Protein AF-A0A383DFS6-F1 (afdb_monomer)

Mean predicted aligned error: 9.57 Å

Secondary structure (DSSP, 8-state):
------S-TTHHHHHHHTTS-HHHHHHHHHHHHHHHTTTSSSS-HHHHHHHHHHHHHHHHHHHHHHTT-

Foldseek 3Di:
DPPPPPPPVPPPLV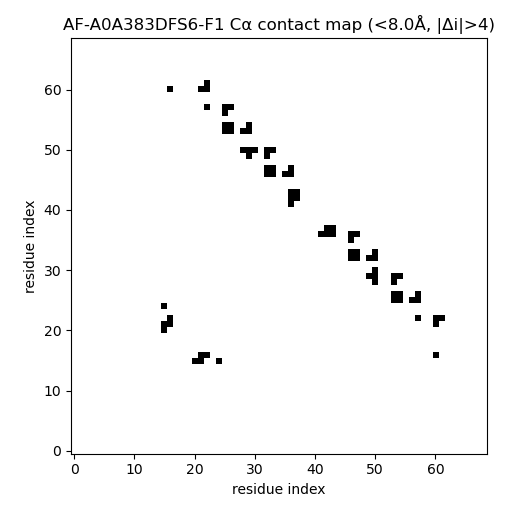VLLPPVCNLVVLVVLLVVLVVCQC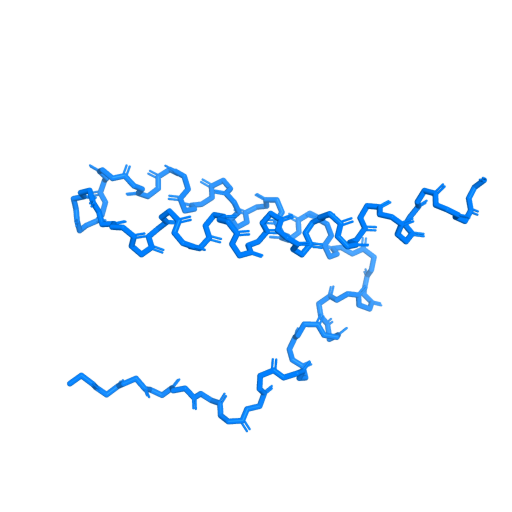PPPGNDCVSVVSNVVSVVSNVVSVCVVPVVD

Nearest PDB structures (foldseek):
  6snr-assembly1_A  TM=7.185E-01  e=3.852E+00  Staphylococcus aureus
  3k9a-assembly1_A  TM=7.755E-01  e=6.945E+00  Human immunodeficiency virus 1

Radius of gyration: 13.93 Å; Cα contacts (8 Å, |Δi|>4): 39; chains: 1; bounding box: 43×15×32 Å

Structure (mmCIF, N/CA/C/O backbone):
data_AF-A0A383DFS6-F1
#
_entry.id   AF-A0A383DFS6-F1
#
loop_
_atom_site.group_PDB
_atom_site.id
_atom_site.type_symbol
_atom_site.label_atom_id
_atom_site.label_alt_id
_atom_site.label_comp_id
_atom_site.label_asym_id
_atom_site.label_entity_id
_atom_site.label_seq_id
_atom_site.pdbx_PDB_ins_code
_atom_site.Cartn_x
_atom_site.Cartn_y
_atom_site.Cartn_z
_atom_site.occupancy
_atom_site.B_iso_or_equiv
_atom_site.auth_seq_id
_atom_site.auth_comp_id
_atom_site.auth_asym_id
_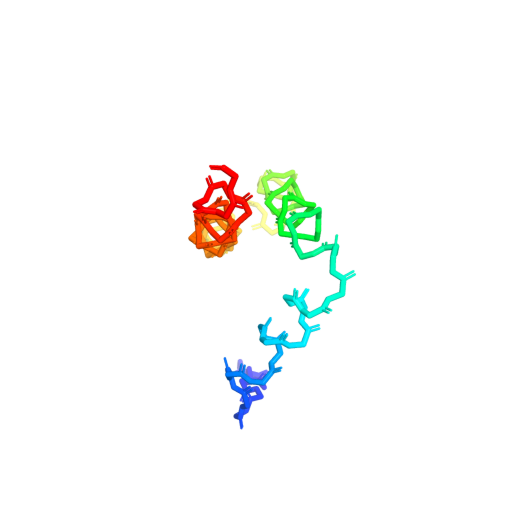atom_site.auth_atom_id
_atom_site.pdbx_PDB_model_num
ATOM 1 N N . TYR A 1 1 ? -23.893 -2.378 0.900 1.00 38.91 1 TYR A N 1
ATOM 2 C CA . TYR A 1 1 ? -22.445 -2.301 0.611 1.00 38.91 1 TYR A CA 1
ATOM 3 C C . TYR A 1 1 ? -22.312 -2.120 -0.895 1.00 38.91 1 TYR A C 1
ATOM 5 O O . TYR A 1 1 ? -22.122 -3.085 -1.621 1.00 38.91 1 TYR A O 1
ATOM 13 N N . GLU A 1 2 ? -22.511 -0.898 -1.383 1.00 36.91 2 GLU A N 1
ATOM 14 C CA . GLU A 1 2 ? -22.344 -0.586 -2.805 1.00 36.91 2 GLU A CA 1
ATOM 15 C C . GLU A 1 2 ? -20.857 -0.379 -3.077 1.00 36.91 2 GLU A C 1
ATOM 17 O O . GLU A 1 2 ? -20.316 0.722 -3.013 1.00 36.91 2 GLU A O 1
ATOM 22 N N . GLN A 1 3 ? -20.147 -1.486 -3.281 1.00 43.03 3 GLN A N 1
ATOM 23 C CA . GLN A 1 3 ? -18.821 -1.414 -3.864 1.00 43.03 3 GLN A CA 1
ATOM 24 C C . GLN A 1 3 ? -18.994 -1.283 -5.368 1.00 43.03 3 GLN A C 1
ATOM 26 O O . GLN A 1 3 ? -19.222 -2.272 -6.062 1.00 43.03 3 GLN A O 1
ATOM 31 N N . HIS A 1 4 ? -18.815 -0.062 -5.862 1.00 41.22 4 HIS A N 1
ATOM 32 C CA . HIS A 1 4 ? -18.398 0.172 -7.235 1.00 41.22 4 HIS A CA 1
ATOM 33 C C . HIS A 1 4 ? -17.019 -0.470 -7.434 1.00 41.22 4 HIS A C 1
ATOM 35 O O . HIS A 1 4 ? -15.973 0.175 -7.369 1.00 41.22 4 HIS A O 1
ATOM 41 N N . TYR A 1 5 ? -17.002 -1.786 -7.632 1.00 40.53 5 TYR A N 1
ATOM 42 C CA . TYR A 1 5 ? -15.913 -2.432 -8.335 1.00 40.53 5 TYR A CA 1
ATOM 43 C C . TYR A 1 5 ? -16.028 -1.951 -9.771 1.00 40.53 5 TYR A C 1
ATOM 45 O O . TYR A 1 5 ? -16.775 -2.519 -10.557 1.00 40.53 5 TYR A O 1
ATOM 53 N N . ALA A 1 6 ? -15.333 -0.855 -10.077 1.00 44.41 6 ALA A N 1
ATOM 54 C CA . ALA A 1 6 ? -15.112 -0.432 -11.444 1.00 44.41 6 ALA A CA 1
ATOM 55 C C . ALA A 1 6 ? -14.605 -1.652 -12.224 1.00 44.41 6 ALA A C 1
ATOM 57 O O . ALA A 1 6 ? -13.522 -2.186 -11.957 1.00 44.41 6 ALA A O 1
ATOM 58 N N . THR A 1 7 ? -15.456 -2.136 -13.122 1.00 40.62 7 THR A N 1
ATOM 59 C CA . THR A 1 7 ? -15.260 -3.258 -14.037 1.00 40.62 7 THR A CA 1
ATOM 60 C C . THR A 1 7 ? -14.223 -2.866 -15.094 1.00 40.62 7 THR A C 1
ATOM 62 O O . THR A 1 7 ? -14.525 -2.734 -16.269 1.00 40.62 7 THR A O 1
ATOM 65 N N . GLY A 1 8 ? -12.996 -2.596 -14.649 1.00 42.62 8 GLY A N 1
ATOM 66 C CA . GLY A 1 8 ? -11.884 -2.105 -15.469 1.00 42.62 8 GLY A CA 1
ATOM 67 C C . GLY A 1 8 ? -10.524 -2.429 -14.849 1.00 42.62 8 GLY A C 1
ATOM 68 O O . GLY A 1 8 ? -9.548 -1.722 -15.070 1.00 42.62 8 GLY A O 1
ATOM 69 N N . LYS A 1 9 ? -10.469 -3.491 -14.032 1.00 43.88 9 LYS A N 1
ATOM 70 C CA . LYS A 1 9 ? -9.383 -3.853 -13.096 1.00 43.88 9 LYS A CA 1
ATOM 71 C C . LYS A 1 9 ? -7.991 -4.089 -13.707 1.00 43.88 9 LYS A C 1
ATOM 73 O O . LYS A 1 9 ? -7.074 -4.384 -12.951 1.00 43.88 9 LYS A O 1
ATOM 78 N N . ILE A 1 10 ? -7.832 -3.962 -15.021 1.00 46.72 10 ILE A N 1
ATOM 79 C CA . ILE A 1 10 ? -6.551 -4.136 -15.716 1.00 46.72 10 ILE A CA 1
ATOM 80 C C . ILE A 1 10 ? -5.982 -2.778 -16.178 1.00 46.72 10 ILE A C 1
ATOM 82 O O . ILE A 1 10 ? -4.779 -2.569 -16.064 1.00 46.72 10 ILE A O 1
ATOM 86 N N . GLN A 1 11 ? -6.824 -1.799 -16.541 1.00 46.22 11 GLN A N 1
ATOM 87 C CA . GLN A 1 11 ? -6.367 -0.543 -17.162 1.00 46.22 11 GLN A CA 1
ATOM 88 C C . GLN A 1 11 ? -5.701 0.466 -16.211 1.00 46.22 11 GLN A C 1
ATOM 90 O O . GLN A 1 11 ? -4.922 1.295 -16.665 1.00 46.22 11 GLN A O 1
ATOM 95 N N . SER A 1 12 ? -5.971 0.438 -14.900 1.00 52.66 12 SER A N 1
ATOM 96 C CA . SER A 1 12 ? -5.393 1.444 -13.983 1.00 52.66 12 SER A CA 1
ATOM 97 C C . SER A 1 12 ? -3.987 1.098 -13.494 1.00 52.66 12 SER A C 1
ATOM 99 O O . SER A 1 12 ? -3.225 2.000 -13.164 1.00 52.66 12 SER A O 1
ATOM 101 N N . THR A 1 13 ? -3.629 -0.186 -13.436 1.00 51.81 13 THR A N 1
ATOM 102 C CA . THR A 1 13 ? -2.269 -0.609 -13.067 1.00 51.81 13 THR A CA 1
ATOM 103 C C . THR A 1 13 ? -1.296 -0.269 -14.187 1.00 51.81 13 THR A C 1
ATOM 105 O O . THR A 1 13 ? -0.276 0.346 -13.919 1.00 51.81 13 THR A O 1
ATOM 108 N N . GLU A 1 14 ? -1.659 -0.566 -15.437 1.00 51.62 14 GLU A N 1
ATOM 109 C CA . GLU A 1 14 ? -0.874 -0.241 -16.638 1.00 51.62 14 GLU A CA 1
ATOM 110 C C . GLU A 1 14 ? -0.598 1.266 -16.764 1.00 51.62 14 GLU A C 1
ATOM 112 O O . GLU A 1 14 ? 0.543 1.665 -16.966 1.00 51.62 14 GLU A O 1
ATOM 117 N N . PHE A 1 15 ? -1.596 2.114 -16.492 1.00 50.00 15 PHE A N 1
ATOM 118 C CA . PHE A 1 15 ? -1.434 3.575 -16.526 1.00 50.00 15 PHE A CA 1
ATOM 119 C C . PHE A 1 15 ? -0.517 4.139 -15.425 1.00 50.00 15 PHE A C 1
ATOM 121 O O . PHE A 1 15 ? 0.104 5.182 -15.607 1.00 50.00 15 PHE A O 1
ATOM 128 N N . ILE A 1 16 ? -0.430 3.478 -14.264 1.00 55.16 16 ILE A N 1
ATOM 129 C CA . ILE A 1 16 ? 0.454 3.891 -13.156 1.00 55.16 16 ILE A CA 1
ATOM 130 C C . ILE A 1 16 ? 1.906 3.455 -13.416 1.00 55.16 16 ILE A C 1
ATOM 132 O O . ILE A 1 16 ? 2.843 4.103 -12.945 1.00 55.16 16 ILE A O 1
ATOM 136 N N . LEU A 1 17 ? 2.094 2.361 -14.156 1.00 55.03 17 LEU A N 1
ATOM 137 C CA . LEU A 1 17 ? 3.402 1.803 -14.499 1.00 55.03 17 LEU A CA 1
ATOM 138 C C . LEU A 1 17 ? 4.137 2.654 -15.556 1.00 55.03 17 LEU A C 1
ATOM 140 O O . LEU A 1 17 ? 5.361 2.731 -15.519 1.00 55.03 17 LEU A O 1
ATOM 144 N N . ASP A 1 18 ? 3.403 3.349 -16.428 1.00 52.62 18 ASP A N 1
ATOM 145 C CA . ASP A 1 18 ? 3.922 3.956 -17.666 1.00 52.62 18 ASP A CA 1
ATOM 146 C C . ASP A 1 18 ? 4.668 5.303 -17.503 1.00 52.62 18 ASP A C 1
ATOM 148 O O . ASP A 1 18 ? 5.212 5.843 -18.458 1.00 52.62 18 ASP A O 1
ATOM 152 N N . SER A 1 19 ? 4.723 5.892 -16.301 1.00 52.19 19 SER A N 1
ATOM 153 C CA . SER A 1 19 ? 5.241 7.270 -16.111 1.00 52.19 19 SER A CA 1
ATOM 154 C C . SER A 1 19 ? 6.556 7.398 -15.325 1.00 52.19 19 SER A C 1
ATOM 156 O O . SER A 1 19 ? 6.871 8.485 -14.850 1.00 52.19 19 SER A O 1
ATOM 158 N N . GLY A 1 20 ? 7.309 6.316 -15.090 1.00 58.44 20 GLY A N 1
ATOM 159 C CA . GLY A 1 20 ? 8.572 6.381 -14.321 1.00 58.44 20 GLY A CA 1
ATOM 160 C C . GLY A 1 20 ? 8.416 6.721 -12.823 1.00 58.44 20 GLY A C 1
ATOM 161 O O . GLY A 1 20 ? 9.399 6.904 -12.111 1.00 58.44 20 GLY A O 1
ATOM 162 N N . HIS A 1 21 ? 7.177 6.781 -12.319 1.00 65.56 21 HIS A N 1
ATOM 163 C CA . HIS A 1 21 ? 6.838 7.070 -10.917 1.00 65.56 21 HIS A CA 1
ATOM 164 C C . HIS A 1 21 ? 6.047 5.937 -10.230 1.00 65.56 21 HIS A C 1
ATOM 166 O O . HIS A 1 21 ? 5.600 6.087 -9.087 1.00 65.56 21 HIS A O 1
ATOM 172 N N . GLY A 1 22 ? 5.882 4.788 -10.897 1.00 75.00 22 GLY A N 1
ATOM 173 C CA . GLY A 1 22 ? 5.057 3.672 -10.424 1.00 75.00 22 GLY A CA 1
ATOM 174 C C . GLY A 1 22 ? 5.529 3.072 -9.096 1.00 75.00 22 GLY A C 1
ATOM 175 O O . GLY A 1 22 ? 4.707 2.768 -8.224 1.00 75.00 22 GLY A O 1
ATOM 176 N N . LEU A 1 23 ? 6.848 2.965 -8.884 1.00 81.56 23 LEU A N 1
ATOM 177 C CA . LEU A 1 23 ? 7.403 2.433 -7.636 1.00 81.56 23 LEU A CA 1
ATOM 178 C C . LEU A 1 2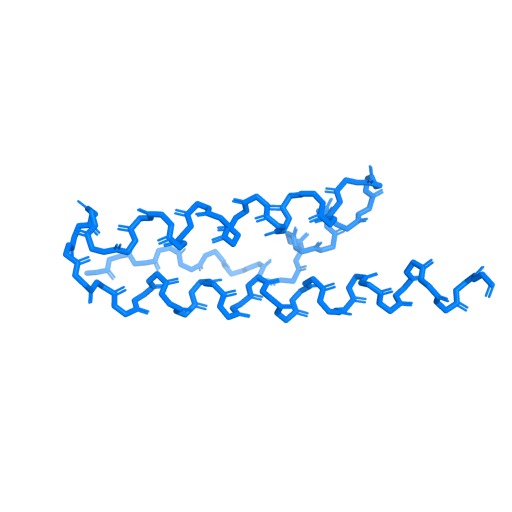3 ? 7.146 3.384 -6.461 1.00 81.56 23 LEU A C 1
ATOM 180 O O . LEU A 1 23 ? 6.628 2.959 -5.428 1.00 81.56 23 LEU A O 1
ATOM 184 N N . GLY A 1 24 ? 7.408 4.682 -6.640 1.00 83.56 24 GLY A N 1
ATOM 185 C CA . GLY A 1 24 ? 7.138 5.704 -5.624 1.00 83.56 24 GLY A CA 1
ATOM 186 C C . GLY A 1 24 ? 5.661 5.754 -5.220 1.00 83.56 24 GLY A C 1
ATOM 187 O O . GLY A 1 24 ? 5.339 5.771 -4.030 1.00 83.56 24 GLY A O 1
ATOM 188 N N . PHE A 1 25 ? 4.751 5.679 -6.195 1.00 85.50 25 PHE A N 1
ATOM 189 C CA . PHE A 1 25 ? 3.311 5.596 -5.939 1.00 85.50 25 PHE A CA 1
ATOM 190 C C . PHE A 1 25 ? 2.931 4.353 -5.117 1.00 85.50 25 PHE A C 1
ATOM 192 O O . PHE A 1 25 ? 2.139 4.426 -4.169 1.00 85.50 25 PHE A O 1
ATOM 199 N N . THR A 1 26 ? 3.503 3.204 -5.472 1.00 89.62 26 THR A N 1
ATOM 200 C CA . THR A 1 26 ? 3.213 1.921 -4.828 1.00 89.62 26 THR A CA 1
ATOM 201 C C . THR A 1 26 ? 3.709 1.904 -3.381 1.00 89.62 26 THR A C 1
ATOM 203 O O . THR A 1 26 ? 2.947 1.580 -2.466 1.00 89.62 26 THR A O 1
ATOM 206 N N . ILE A 1 27 ? 4.946 2.353 -3.150 1.00 90.81 27 ILE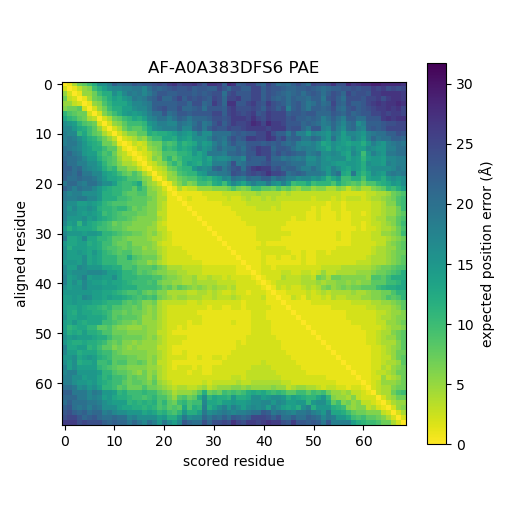 A N 1
ATOM 207 C CA . ILE A 1 27 ? 5.545 2.487 -1.815 1.00 90.81 27 ILE A CA 1
ATOM 208 C C . ILE A 1 27 ? 4.768 3.495 -0.956 1.00 90.81 27 ILE A C 1
ATOM 210 O O . ILE A 1 27 ? 4.463 3.212 0.206 1.00 90.81 27 ILE A O 1
ATOM 214 N N . GLY A 1 28 ? 4.358 4.634 -1.522 1.00 92.31 28 GLY A N 1
ATOM 215 C CA . GLY A 1 28 ? 3.536 5.619 -0.815 1.00 92.31 28 GLY A CA 1
ATOM 216 C C . GLY A 1 28 ? 2.198 5.042 -0.337 1.00 92.31 28 GLY A C 1
ATOM 217 O O . GLY A 1 28 ? 1.753 5.319 0.779 1.00 92.31 28 GLY A O 1
ATOM 218 N N . ASN A 1 29 ? 1.571 4.171 -1.135 1.00 94.19 29 ASN A N 1
ATOM 219 C CA . ASN A 1 29 ? 0.352 3.482 -0.719 1.00 94.19 29 ASN A CA 1
ATOM 220 C C . ASN A 1 29 ? 0.604 2.449 0.384 1.00 94.19 29 ASN A C 1
ATOM 222 O O . ASN A 1 29 ? -0.193 2.390 1.321 1.00 94.19 29 ASN A O 1
ATOM 226 N N . ILE A 1 30 ? 1.698 1.685 0.319 1.00 95.62 30 ILE A N 1
ATOM 227 C CA . ILE A 1 30 ? 2.100 0.781 1.409 1.00 95.62 30 ILE A CA 1
ATOM 228 C C . ILE A 1 30 ? 2.207 1.567 2.719 1.00 95.62 30 ILE A C 1
ATOM 230 O O . ILE A 1 30 ? 1.553 1.206 3.697 1.00 95.62 30 ILE A O 1
ATOM 234 N N . LEU A 1 31 ? 2.935 2.689 2.723 1.00 96.69 31 LEU A N 1
ATOM 235 C CA . LEU A 1 31 ? 3.089 3.531 3.912 1.00 96.69 31 LEU A CA 1
ATOM 236 C C . LEU A 1 31 ? 1.740 4.054 4.422 1.00 96.69 31 LEU A C 1
ATOM 238 O O . LEU A 1 31 ? 1.447 3.947 5.612 1.00 96.69 31 LEU A O 1
ATOM 242 N N . LYS A 1 32 ? 0.889 4.558 3.521 1.00 95.50 32 LYS A N 1
ATOM 243 C CA . LYS A 1 32 ? -0.448 5.069 3.852 1.00 95.50 32 LYS A CA 1
ATOM 244 C C . LYS A 1 32 ? -1.304 4.028 4.578 1.00 95.50 32 LYS A C 1
ATOM 246 O O . LYS A 1 32 ? -1.913 4.350 5.596 1.00 95.50 32 LYS A O 1
ATOM 251 N N . TYR A 1 33 ? -1.386 2.799 4.062 1.00 96.69 33 TYR A N 1
ATOM 252 C CA . TYR A 1 33 ? -2.227 1.756 4.666 1.00 96.69 33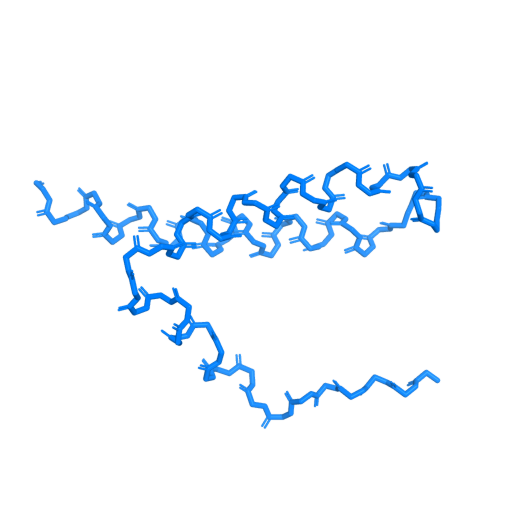 TYR A CA 1
ATOM 253 C C . TYR A 1 33 ? -1.608 1.175 5.941 1.00 96.69 33 TYR A C 1
ATOM 255 O O . TYR A 1 33 ? -2.339 0.932 6.898 1.00 96.69 33 TYR A O 1
ATOM 263 N N . SER A 1 34 ? -0.279 1.068 6.013 1.00 96.62 34 SER A N 1
ATOM 264 C CA . SER A 1 34 ? 0.424 0.713 7.251 1.00 96.62 34 SER A CA 1
ATOM 265 C C . SER A 1 34 ? 0.172 1.731 8.366 1.00 96.62 34 SER A C 1
ATOM 267 O O . SER A 1 34 ? -0.110 1.350 9.496 1.00 96.62 34 SER A O 1
ATOM 269 N N . GLN A 1 35 ? 0.209 3.031 8.055 1.00 96.31 35 GLN A N 1
ATOM 270 C CA . GLN A 1 35 ? -0.071 4.095 9.025 1.00 96.31 35 GLN A CA 1
ATOM 271 C C .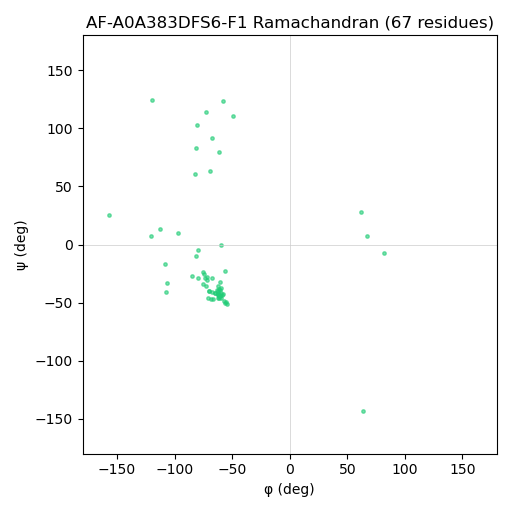 GLN A 1 35 ? -1.552 4.197 9.403 1.00 96.31 35 GLN A C 1
ATOM 273 O O . GLN A 1 35 ? -1.867 4.678 10.492 1.00 96.31 35 GLN A O 1
ATOM 278 N N . ARG A 1 36 ? -2.458 3.794 8.506 1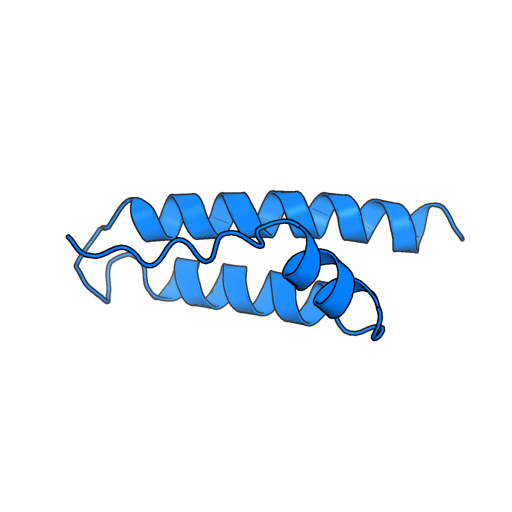.00 96.25 36 ARG A N 1
ATOM 279 C CA . ARG A 1 36 ? -3.906 3.807 8.739 1.00 96.25 36 ARG A CA 1
ATOM 280 C C . ARG A 1 36 ? -4.346 2.705 9.705 1.00 96.25 36 ARG A C 1
ATOM 282 O O . ARG A 1 36 ? -5.259 2.942 10.498 1.00 96.25 36 ARG A O 1
ATOM 289 N N . TYR A 1 37 ? -3.703 1.541 9.644 1.00 96.69 37 TYR A N 1
ATOM 290 C CA . TYR A 1 37 ? -4.036 0.386 10.471 1.00 96.69 37 TYR A CA 1
ATOM 291 C C . TYR A 1 37 ? -3.942 0.727 11.965 1.00 96.69 37 TYR A C 1
ATOM 293 O O . TYR A 1 37 ? -2.921 1.215 12.444 1.00 96.69 37 TYR A O 1
ATOM 301 N N . GLY A 1 38 ? -5.031 0.517 12.704 1.00 93.25 38 GLY A N 1
ATOM 302 C CA . GLY A 1 38 ? -5.134 0.889 14.118 1.00 93.25 38 GLY A CA 1
ATOM 303 C C . GLY A 1 38 ? -5.482 2.362 14.371 1.00 93.25 38 GLY A C 1
ATOM 304 O O . GLY A 1 38 ? -5.766 2.715 15.511 1.00 93.25 38 GLY A O 1
ATOM 305 N N . LYS A 1 39 ? -5.513 3.220 13.338 1.00 93.12 39 LYS A N 1
ATOM 306 C CA . LYS A 1 39 ? -5.880 4.646 13.455 1.00 93.12 39 LYS A CA 1
ATOM 307 C C . LYS A 1 39 ? -7.247 4.972 12.866 1.00 93.12 39 LYS A C 1
ATOM 309 O O . LYS A 1 39 ? -7.990 5.754 13.449 1.00 93.12 39 LYS A O 1
ATOM 314 N N . LYS A 1 40 ? -7.589 4.397 11.710 1.00 86.38 40 LYS A N 1
ATOM 315 C CA . LYS A 1 40 ? -8.882 4.614 11.043 1.00 86.38 40 LYS A CA 1
ATOM 316 C C . LYS A 1 40 ? -9.613 3.290 10.901 1.00 86.38 40 LYS A C 1
ATOM 318 O O . LYS A 1 40 ? -9.092 2.367 10.289 1.00 86.38 40 LYS A O 1
ATOM 323 N N . ASP A 1 41 ? -10.834 3.236 11.423 1.00 90.56 41 ASP A N 1
ATOM 324 C CA . ASP A 1 41 ? -11.659 2.022 11.497 1.00 90.56 41 ASP A CA 1
ATOM 325 C C . ASP A 1 41 ? -11.020 0.900 12.346 1.00 90.56 41 ASP A C 1
ATOM 327 O O . ASP A 1 41 ? -11.268 -0.285 12.121 1.00 90.56 41 ASP A O 1
ATOM 331 N N . GLY A 1 42 ? -10.185 1.275 13.324 1.00 93.00 42 GLY A N 1
ATOM 332 C CA . GLY A 1 42 ? -9.493 0.353 14.225 1.00 93.00 42 GLY A CA 1
ATOM 333 C C . GLY A 1 42 ? -8.501 -0.565 13.506 1.00 93.00 42 GLY A C 1
ATOM 334 O O . GLY A 1 42 ? -7.827 -0.172 12.553 1.00 93.00 42 GLY A O 1
ATOM 335 N N . PHE A 1 43 ? -8.398 -1.812 13.963 1.00 93.19 43 PHE A N 1
ATOM 336 C CA . PHE A 1 43 ? -7.532 -2.837 13.369 1.00 93.19 43 PHE A CA 1
ATOM 337 C C . PHE A 1 43 ? -8.197 -3.509 12.159 1.00 93.19 43 PHE A C 1
ATOM 339 O O . PHE A 1 43 ? -8.455 -4.715 12.129 1.00 93.19 43 PHE A O 1
ATOM 346 N N . ASN A 1 44 ? -8.510 -2.709 11.140 1.00 93.94 44 ASN A N 1
ATOM 347 C CA . ASN A 1 44 ? -9.198 -3.182 9.949 1.00 93.94 44 ASN A CA 1
ATOM 348 C C . ASN A 1 44 ? -8.273 -4.026 9.055 1.00 93.94 44 ASN A C 1
ATOM 350 O O . ASN A 1 44 ? -7.347 -3.514 8.426 1.00 93.94 44 ASN A O 1
ATOM 354 N N . LYS A 1 45 ? -8.576 -5.323 8.910 1.00 94.69 45 LYS A N 1
ATOM 355 C CA . LYS A 1 45 ? -7.824 -6.254 8.041 1.00 94.69 45 LYS A CA 1
ATOM 356 C C . LYS A 1 45 ? -7.737 -5.794 6.579 1.00 94.69 45 LYS A C 1
ATOM 358 O O . LYS A 1 45 ? -6.815 -6.190 5.870 1.00 94.69 45 LYS A O 1
ATOM 363 N N . LYS A 1 46 ? -8.663 -4.944 6.113 1.00 94.44 46 LYS A N 1
ATOM 364 C CA . LYS A 1 46 ? -8.625 -4.372 4.757 1.00 94.44 46 LYS A CA 1
ATOM 365 C C . LYS A 1 46 ? -7.363 -3.545 4.508 1.00 94.44 46 LYS A C 1
ATOM 367 O O . LYS A 1 46 ? -6.876 -3.550 3.381 1.00 94.44 46 LYS A O 1
ATOM 372 N N . ASP A 1 47 ? -6.820 -2.885 5.530 1.00 95.81 47 ASP A N 1
ATOM 373 C CA . ASP A 1 47 ? -5.576 -2.125 5.393 1.00 95.81 47 ASP A CA 1
ATOM 374 C C . ASP A 1 47 ? -4.379 -3.065 5.197 1.00 95.81 47 ASP A C 1
ATOM 376 O O . ASP A 1 47 ? -3.570 -2.838 4.300 1.00 95.81 47 ASP A O 1
ATOM 380 N N . LEU A 1 48 ? -4.336 -4.194 5.917 1.00 96.81 48 LEU A N 1
ATOM 381 C CA . LEU A 1 48 ? -3.311 -5.229 5.721 1.00 96.81 48 LEU A CA 1
ATOM 382 C C . LEU A 1 48 ? -3.374 -5.839 4.314 1.00 96.81 48 LEU A C 1
ATOM 384 O O . LEU A 1 48 ? -2.351 -5.974 3.645 1.00 96.81 48 LEU A O 1
ATOM 388 N N . PHE A 1 49 ? -4.576 -6.146 3.812 1.00 96.38 49 PHE A N 1
ATOM 389 C CA . PHE A 1 49 ? -4.732 -6.635 2.438 1.00 96.38 49 PHE A CA 1
ATOM 390 C C . PHE A 1 49 ? -4.285 -5.609 1.396 1.00 96.38 49 PHE A C 1
ATOM 392 O O . PHE A 1 49 ? -3.719 -5.984 0.370 1.00 96.38 49 PHE A O 1
ATOM 399 N N . LYS A 1 50 ? -4.506 -4.313 1.646 1.00 94.31 50 LYS A N 1
ATOM 400 C CA . LYS A 1 50 ? -4.007 -3.250 0.770 1.00 94.31 50 LYS A CA 1
ATOM 401 C C . LYS A 1 50 ? -2.482 -3.167 0.799 1.00 94.31 50 LYS A C 1
ATOM 403 O O . LYS A 1 50 ? -1.897 -3.045 -0.271 1.00 94.31 50 LYS A O 1
ATOM 408 N N . VAL A 1 51 ? -1.845 -3.302 1.964 1.00 96.00 51 VAL A N 1
ATOM 409 C CA . VAL A 1 51 ? -0.376 -3.381 2.071 1.00 96.00 51 VAL A CA 1
ATOM 410 C C . VAL A 1 51 ? 0.172 -4.526 1.216 1.00 96.00 51 VAL A C 1
ATOM 412 O O . VAL A 1 51 ? 1.039 -4.289 0.380 1.00 96.00 51 VAL A O 1
ATOM 415 N N . ILE A 1 52 ? -0.382 -5.736 1.346 1.00 95.50 52 ILE A N 1
ATOM 416 C CA . ILE A 1 52 ? 0.045 -6.905 0.555 1.00 95.50 52 ILE A CA 1
ATOM 417 C C . ILE A 1 52 ? -0.173 -6.669 -0.944 1.00 95.50 52 ILE A C 1
ATOM 419 O O . ILE A 1 52 ? 0.710 -6.946 -1.752 1.00 95.50 52 ILE A O 1
ATOM 423 N N . HIS A 1 53 ? -1.331 -6.126 -1.322 1.00 92.62 53 HIS A N 1
ATOM 424 C CA . HIS A 1 53 ? -1.655 -5.839 -2.717 1.00 92.62 53 HIS A CA 1
ATOM 425 C C . HIS A 1 53 ? -0.619 -4.921 -3.377 1.00 92.62 53 HIS A C 1
ATOM 427 O O . HIS A 1 53 ? -0.114 -5.246 -4.449 1.00 92.62 53 HIS A O 1
ATOM 433 N N . TYR A 1 54 ? -0.264 -3.808 -2.728 1.00 92.12 54 TYR A N 1
ATOM 434 C CA . TYR A 1 54 ? 0.758 -2.906 -3.258 1.00 92.12 54 TYR A CA 1
ATOM 435 C C . TYR A 1 54 ? 2.169 -3.507 -3.161 1.00 92.12 54 TYR A C 1
ATOM 437 O O . TYR A 1 54 ? 2.976 -3.266 -4.048 1.00 92.12 54 TYR A O 1
ATOM 445 N N . ALA A 1 55 ? 2.470 -4.349 -2.168 1.00 93.06 55 ALA A N 1
ATOM 446 C CA . ALA A 1 55 ? 3.757 -5.047 -2.104 1.00 93.06 55 ALA A CA 1
ATOM 447 C C . ALA A 1 55 ? 3.979 -5.988 -3.305 1.00 93.06 55 ALA A C 1
ATOM 449 O O . ALA A 1 55 ? 5.068 -6.004 -3.871 1.00 93.06 55 ALA A O 1
ATOM 450 N N . ILE A 1 56 ? 2.946 -6.713 -3.751 1.00 90.62 56 ILE A N 1
ATOM 451 C CA . ILE A 1 56 ? 3.022 -7.566 -4.953 1.00 90.62 56 ILE A CA 1
ATOM 452 C C . ILE A 1 56 ? 3.312 -6.723 -6.204 1.00 90.62 56 ILE A C 1
ATOM 454 O O . ILE A 1 56 ? 4.154 -7.095 -7.019 1.00 90.62 56 ILE A O 1
ATOM 458 N N . ILE A 1 57 ? 2.659 -5.564 -6.334 1.00 87.38 57 ILE A N 1
ATO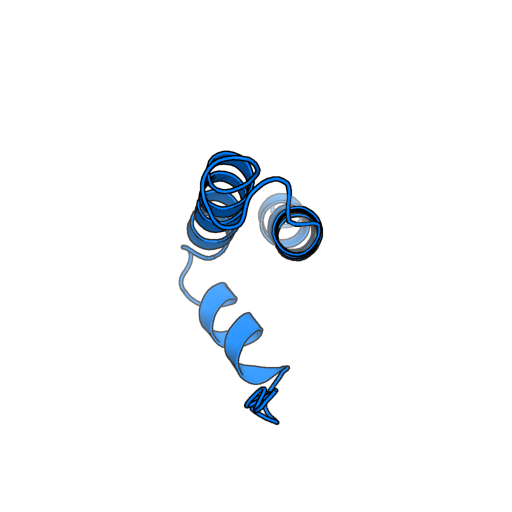M 459 C CA . ILE A 1 57 ? 2.894 -4.631 -7.446 1.00 87.38 57 ILE A CA 1
ATOM 460 C C . ILE A 1 57 ? 4.326 -4.073 -7.395 1.00 87.38 57 ILE A C 1
ATOM 462 O O . ILE A 1 57 ? 4.992 -4.007 -8.424 1.00 87.38 57 ILE A O 1
ATOM 466 N N . ALA A 1 58 ? 4.829 -3.726 -6.206 1.00 87.56 58 ALA A N 1
ATOM 467 C CA . ALA A 1 58 ? 6.192 -3.226 -6.027 1.00 87.56 58 ALA A CA 1
ATOM 468 C C . ALA A 1 58 ? 7.240 -4.274 -6.422 1.00 87.56 58 ALA A C 1
ATOM 470 O O . ALA A 1 58 ? 8.236 -3.932 -7.047 1.00 87.56 58 ALA A O 1
ATOM 471 N N . LEU A 1 59 ? 7.002 -5.550 -6.101 1.00 86.56 59 LEU A N 1
ATOM 472 C CA . LEU A 1 59 ? 7.881 -6.648 -6.506 1.00 86.56 59 LEU A CA 1
ATOM 473 C C . LEU A 1 59 ? 7.914 -6.831 -8.026 1.00 86.56 59 LEU A C 1
ATOM 475 O O . LEU A 1 59 ? 8.985 -7.052 -8.584 1.00 86.56 59 LEU A O 1
ATOM 479 N N . TYR A 1 60 ? 6.763 -6.728 -8.694 1.00 84.75 60 TYR A N 1
ATOM 480 C CA . TYR A 1 60 ? 6.697 -6.769 -10.156 1.00 84.75 60 TYR A CA 1
ATOM 481 C C . TYR A 1 60 ? 7.493 -5.616 -10.787 1.00 84.75 60 TYR A C 1
ATOM 483 O O . TYR A 1 60 ? 8.310 -5.837 -11.677 1.00 84.75 60 TYR A O 1
ATOM 491 N N . LEU A 1 61 ? 7.312 -4.403 -10.262 1.00 79.19 61 LEU A N 1
ATOM 492 C CA . LEU A 1 61 ? 8.035 -3.205 -10.691 1.00 79.19 61 LEU A CA 1
ATOM 493 C C . LEU A 1 61 ? 9.549 -3.301 -10.480 1.00 79.19 61 LEU A C 1
ATOM 495 O O . LEU A 1 61 ? 10.322 -2.966 -11.372 1.00 79.19 61 LEU A O 1
ATOM 499 N N . HIS A 1 62 ? 9.965 -3.796 -9.315 1.00 77.88 62 HIS A N 1
ATOM 500 C CA . HIS A 1 62 ? 11.373 -3.945 -8.966 1.00 77.88 62 HIS A CA 1
ATOM 501 C C . HIS A 1 62 ? 12.113 -4.872 -9.937 1.00 77.88 62 HIS A C 1
ATOM 503 O O . HIS A 1 62 ? 13.241 -4.578 -10.319 1.00 77.88 62 HIS A O 1
ATOM 509 N N . LYS A 1 63 ? 11.473 -5.965 -10.378 1.00 65.94 63 LYS A N 1
ATOM 510 C CA . LYS A 1 63 ? 12.054 -6.856 -11.392 1.00 65.94 63 LYS A CA 1
ATOM 511 C C . LYS A 1 63 ? 12.286 -6.136 -12.720 1.00 65.94 63 LYS A C 1
ATOM 513 O O . LYS A 1 63 ? 13.382 -6.216 -13.258 1.00 65.94 63 LYS A O 1
ATOM 518 N N . GLY A 1 64 ? 11.301 -5.375 -13.201 1.00 66.69 64 GLY A N 1
ATOM 519 C CA . GLY A 1 64 ? 11.415 -4.638 -14.464 1.00 66.69 64 GLY A CA 1
ATOM 520 C C . GLY A 1 64 ? 12.560 -3.616 -14.488 1.00 66.69 64 GLY A C 1
ATOM 521 O O . GLY A 1 64 ? 13.286 -3.541 -15.477 1.00 66.69 64 GLY A O 1
ATOM 522 N N . GLU A 1 65 ? 12.762 -2.867 -13.396 1.00 62.41 65 GLU A N 1
ATOM 523 C CA . GLU A 1 65 ? 13.817 -1.840 -13.289 1.00 62.41 65 GLU A CA 1
ATOM 524 C C . GLU A 1 65 ? 15.239 -2.408 -13.113 1.00 62.41 65 GLU A C 1
ATOM 526 O O . GLU A 1 65 ? 16.216 -1.727 -13.432 1.00 62.41 65 GLU A O 1
ATOM 531 N N . HIS A 1 66 ? 15.372 -3.626 -12.577 1.00 62.03 66 HIS A N 1
ATOM 532 C CA . HIS A 1 66 ? 16.668 -4.227 -12.241 1.00 62.03 66 HIS A CA 1
ATOM 533 C C . HIS A 1 66 ? 17.102 -5.370 -13.170 1.00 62.03 66 HIS A C 1
ATOM 535 O O . HIS A 1 66 ? 18.286 -5.682 -13.193 1.00 62.03 66 HIS A O 1
ATOM 541 N N . GLU A 1 67 ? 16.202 -5.968 -13.957 1.00 57.16 67 GLU A N 1
ATOM 542 C CA . GLU A 1 67 ? 16.559 -6.938 -15.010 1.00 57.16 67 GLU A CA 1
ATOM 543 C C . GLU A 1 67 ? 17.014 -6.255 -16.317 1.00 57.16 67 GLU A C 1
ATOM 545 O O . GLU A 1 67 ? 17.551 -6.911 -17.204 1.00 57.16 67 GLU A O 1
ATOM 550 N N . THR A 1 68 ? 16.843 -4.934 -16.438 1.00 51.84 68 THR A N 1
ATOM 551 C CA . THR A 1 68 ? 17.304 -4.122 -17.583 1.00 51.84 68 THR A CA 1
ATOM 552 C C . THR A 1 68 ? 18.654 -3.422 -17.355 1.00 51.84 68 THR A C 1
ATOM 554 O O . THR A 1 68 ? 19.051 -2.597 -18.180 1.00 51.84 68 THR A O 1
ATOM 557 N N . LYS A 1 69 ? 19.374 -3.743 -16.271 1.00 43.38 69 LYS A N 1
ATOM 558 C CA . LYS A 1 69 ? 20.716 -3.215 -15.969 1.00 43.38 69 LYS A CA 1
ATOM 559 C C . LYS A 1 69 ? 21.807 -4.271 -16.056 1.00 43.38 69 LYS A C 1
ATOM 561 O O . LYS A 1 69 ? 21.558 -5.412 -15.617 1.00 43.38 69 LYS A O 1
#

Organism: NCBI:txid408172

Sequence (69 aa):
YEQHYATGKIQSTEFILDSGHGLGFTIGNILKYSQRYGKKDGFNKKDLFKVIHYAIIALYLHKGEHETK

InterPro domains:
  IPR021739 SaV-like [PF11753] (3-55)

pLDDT: mean 74.81, std 21.1, range [36.91, 96.81]

Solvent-accessible surface area (backbone atoms only — not comparable to full-atom values): 4076 Å² total; per-residue (Å²): 134,89,74,82,69,69,93,51,88,64,64,63,60,58,64,45,56,72,68,88,48,33,59,62,56,30,53,51,49,29,53,53,28,61,65,33,45,61,69,58,84,39,82,38,64,68,30,56,53,48,28,53,55,31,50,55,53,40,53,58,49,50,49,62,70,56,74,76,106